Protein AF-A0A955MSG4-F1 (afdb_monomer_lite)

Foldseek 3Di:
DDDDCPDDQDPVNCCVVFVDVVDDPVRVVQVLQQVSVVVVCVVVPNDDFAFPDKAQDLVCLVVVLVSQLPPAQWKWKAWRRFDPCPLIWTWHHPVPQWTQTVVVGTGHSVRVSVSQVCSQQQVRHPDHGGTMITMGGDDDDDPVQCVVDVVDGDDDDDGDGD

pLDDT: mean 87.7, std 10.95, range [39.03, 97.5]

Radius of gyration: 18.07 Å; chains: 1; bounding box: 61×31×46 Å

Sequence (162 aa):
MSHPWKEILGLNARNRRFVYPSNDRHTIRIANDKLMARARLEQVGIPMPILLGRVITLFEIKSTLARISNWENGVVVKPNWGSGGRGILFLTSDGNGGFVGGRKGTMTSCEVDRHLRTVLSGEYSLRSGMDKVVIEDRVRSHPDILALNEDGAPDIRVLCVG

Structure (mmCIF, N/CA/C/O backbone):
data_AF-A0A955MSG4-F1
#
_entry.id   AF-A0A955MSG4-F1
#
loop_
_atom_site.group_PDB
_atom_site.id
_atom_site.type_symbol
_atom_site.label_atom_id
_atom_site.label_alt_id
_atom_site.label_comp_id
_atom_site.label_asym_id
_atom_site.label_entity_id
_atom_site.label_seq_id
_atom_site.pdbx_PDB_ins_code
_atom_site.Cartn_x
_atom_site.Cartn_y
_atom_site.Cartn_z
_atom_site.occupancy
_atom_site.B_iso_or_equiv
_atom_site.auth_seq_id
_atom_site.auth_comp_id
_atom_site.auth_asym_id
_atom_site.auth_atom_id
_atom_site.pdbx_PDB_model_num
ATOM 1 N N . MET A 1 1 ? -42.652 -1.282 10.297 1.00 39.03 1 MET A N 1
ATOM 2 C CA . MET A 1 1 ? -41.360 -1.757 10.841 1.00 39.03 1 MET A CA 1
ATOM 3 C C . MET A 1 1 ? -40.232 -1.198 9.979 1.00 39.03 1 MET A C 1
A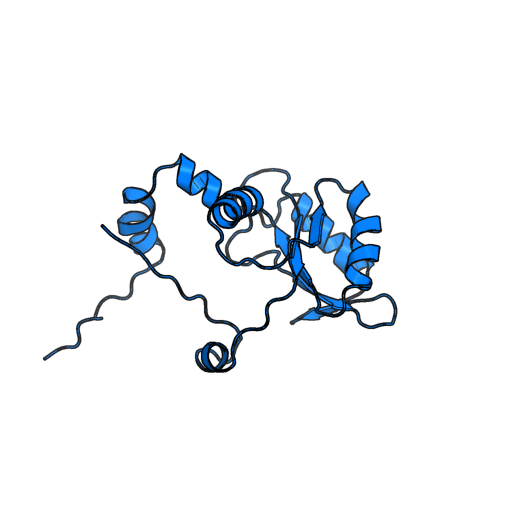TOM 5 O O . MET A 1 1 ? -40.029 -1.663 8.866 1.00 39.03 1 MET A O 1
ATOM 9 N N . SER A 1 2 ? -39.578 -0.122 10.422 1.00 43.97 2 SER A N 1
ATOM 10 C CA . SER A 1 2 ? -38.474 0.515 9.688 1.00 43.97 2 SER A CA 1
ATOM 11 C C . SER A 1 2 ? -37.183 -0.280 9.878 1.00 43.97 2 SER A C 1
ATOM 13 O O . SER A 1 2 ? -36.837 -0.599 11.010 1.00 43.97 2 SER A O 1
ATOM 15 N N . HIS A 1 3 ? -36.493 -0.605 8.786 1.00 44.25 3 HIS A N 1
ATOM 16 C CA . HIS A 1 3 ? -35.257 -1.391 8.808 1.00 44.25 3 HIS A CA 1
ATOM 17 C C . HIS A 1 3 ? -34.146 -0.690 9.632 1.00 44.25 3 HIS A C 1
ATOM 19 O O . HIS A 1 3 ? -34.113 0.543 9.659 1.00 44.25 3 HIS A O 1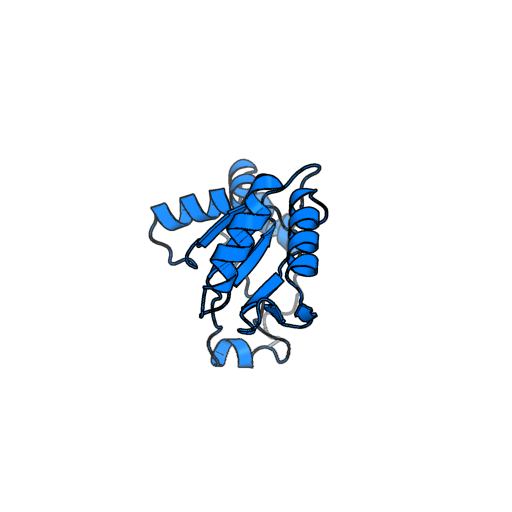
ATOM 25 N N . PRO A 1 4 ? -33.229 -1.430 10.291 1.00 48.66 4 PRO A N 1
ATOM 26 C CA . PRO A 1 4 ? -32.390 -0.904 11.375 1.00 48.66 4 PRO A CA 1
ATOM 27 C C . PRO A 1 4 ? -31.170 -0.075 10.936 1.00 48.66 4 PRO A C 1
ATOM 29 O O . PRO A 1 4 ? -30.443 0.427 11.785 1.00 48.66 4 PRO A O 1
ATOM 32 N N . TRP A 1 5 ? -30.933 0.120 9.639 1.00 46.19 5 TRP A N 1
ATOM 33 C CA . TRP A 1 5 ? -29.710 0.765 9.130 1.00 46.19 5 TRP A CA 1
ATOM 34 C C . TRP A 1 5 ? -29.932 2.218 8.693 1.00 46.19 5 TRP A C 1
ATOM 36 O O . TRP A 1 5 ? -29.461 2.647 7.644 1.00 46.19 5 TRP A O 1
ATOM 46 N N . LYS A 1 6 ? -30.684 2.987 9.486 1.00 51.66 6 LYS A N 1
ATOM 47 C CA . LYS A 1 6 ? -31.078 4.368 9.155 1.00 51.66 6 LYS A CA 1
ATOM 48 C C . LYS A 1 6 ? -29.958 5.413 9.258 1.00 51.66 6 LYS A C 1
ATOM 50 O O . LYS A 1 6 ? -30.211 6.574 8.956 1.00 51.66 6 LYS A O 1
ATOM 55 N N . GLU A 1 7 ? -28.741 5.043 9.651 1.00 68.44 7 GLU A N 1
ATOM 56 C CA . GLU A 1 7 ? -27.654 6.005 9.845 1.00 68.44 7 GLU A CA 1
ATOM 57 C C . GLU A 1 7 ? -26.443 5.676 8.968 1.00 68.44 7 GLU A C 1
ATOM 59 O O . GLU A 1 7 ? -25.751 4.677 9.161 1.00 68.44 7 GLU A O 1
ATOM 64 N N . ILE A 1 8 ? -26.163 6.554 8.001 1.00 80.88 8 ILE A N 1
ATOM 65 C CA . ILE A 1 8 ? -24.899 6.550 7.262 1.00 80.88 8 ILE A CA 1
ATOM 66 C C . ILE A 1 8 ? -23.785 6.930 8.244 1.00 80.88 8 ILE A C 1
ATOM 68 O O . ILE A 1 8 ? -23.710 8.067 8.716 1.00 80.88 8 ILE A O 1
ATOM 72 N N . LEU A 1 9 ? -22.887 5.989 8.541 1.00 84.81 9 LEU A N 1
ATOM 73 C CA . LEU A 1 9 ? -21.739 6.243 9.406 1.00 84.81 9 LEU A CA 1
ATOM 74 C C . LEU A 1 9 ? -20.598 6.908 8.620 1.00 84.81 9 LEU A C 1
ATOM 76 O O . LEU A 1 9 ? -19.798 6.247 7.960 1.00 84.81 9 LEU A O 1
ATOM 80 N N . GLY A 1 10 ? -20.486 8.233 8.726 1.00 89.00 10 GLY A N 1
ATOM 81 C CA . GLY A 1 10 ? -19.385 8.983 8.112 1.00 89.00 10 GLY A CA 1
ATOM 82 C C . GLY A 1 10 ? -18.006 8.667 8.717 1.00 89.00 10 GLY A C 1
ATOM 83 O O . GLY A 1 10 ? -17.892 8.273 9.880 1.00 89.00 10 GLY A O 1
ATOM 84 N N . LEU A 1 11 ? -16.931 8.921 7.955 1.00 89.31 11 LEU A N 1
ATOM 85 C CA . LEU A 1 11 ? -15.537 8.643 8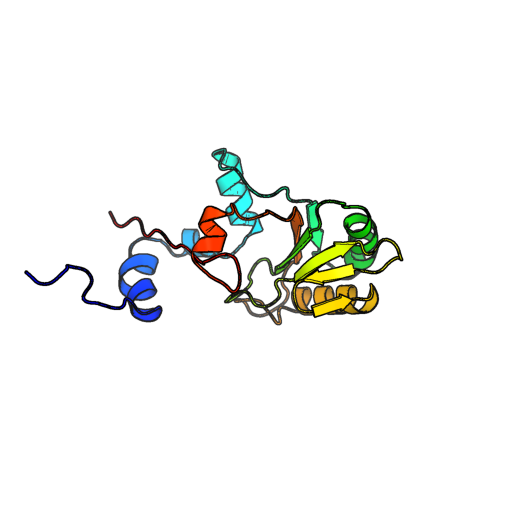.354 1.00 89.31 11 LEU A CA 1
ATOM 86 C C . LEU A 1 11 ? -15.158 9.249 9.717 1.00 89.31 11 LEU A C 1
ATOM 88 O O . LEU A 1 11 ? -14.512 8.591 10.533 1.00 89.31 11 LEU A O 1
ATOM 92 N N . ASN A 1 12 ? -15.585 10.488 9.981 1.00 90.69 12 ASN A N 1
ATOM 93 C CA . ASN A 1 12 ? -15.290 11.187 11.234 1.00 90.69 12 ASN A CA 1
ATOM 94 C C . ASN A 1 12 ? -16.001 10.550 12.428 1.00 90.69 12 ASN A C 1
ATOM 96 O O . ASN A 1 12 ? -15.374 10.320 13.462 1.00 90.69 12 ASN A O 1
ATOM 100 N N . ALA A 1 13 ? -17.294 10.247 12.281 1.00 91.25 13 ALA A N 1
ATOM 101 C CA . ALA A 1 13 ? -18.078 9.590 13.320 1.00 91.25 13 ALA A CA 1
ATOM 102 C C . ALA A 1 13 ? -17.524 8.190 13.596 1.00 91.25 13 ALA A C 1
ATOM 104 O O . ALA A 1 13 ? -17.281 7.856 14.752 1.00 91.25 13 ALA A O 1
ATOM 105 N N . ARG A 1 14 ? -17.204 7.430 12.542 1.00 91.50 14 ARG A N 1
ATOM 106 C CA . ARG A 1 14 ? -16.552 6.123 12.649 1.00 91.50 14 ARG A CA 1
ATOM 107 C C . ARG A 1 14 ? -15.270 6.189 13.476 1.00 91.50 14 ARG A C 1
ATOM 109 O O . ARG A 1 14 ? -15.102 5.439 14.434 1.00 91.50 14 ARG A O 1
ATOM 116 N N . ASN A 1 15 ? -14.358 7.086 13.099 1.00 91.25 15 ASN A N 1
ATOM 11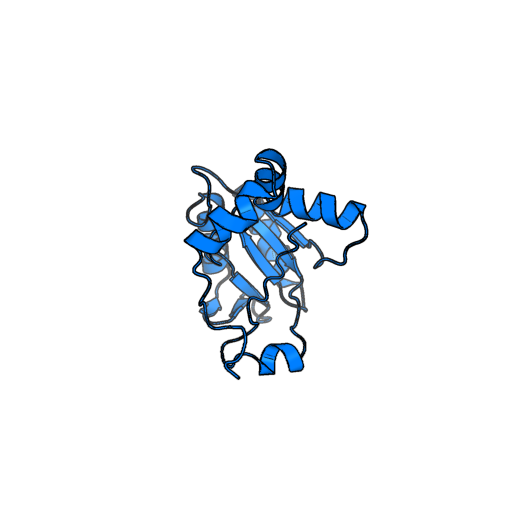7 C CA . ASN A 1 15 ? -13.053 7.167 13.740 1.00 91.25 15 ASN A CA 1
ATOM 118 C C . ASN A 1 15 ? -13.165 7.648 15.195 1.00 91.25 15 ASN A C 1
ATOM 120 O O . ASN A 1 15 ? -12.549 7.058 16.076 1.00 91.25 15 ASN A O 1
ATOM 124 N N . ARG A 1 16 ? -13.971 8.687 15.457 1.00 92.06 16 ARG A N 1
ATOM 125 C CA . ARG A 1 16 ? -14.113 9.271 16.801 1.00 92.06 16 ARG A CA 1
ATOM 126 C C . ARG A 1 16 ? -14.905 8.399 17.769 1.00 92.06 16 ARG A C 1
ATOM 128 O O . ARG A 1 16 ? -14.585 8.416 18.948 1.00 92.06 16 ARG A O 1
ATOM 135 N N . ARG A 1 17 ? -15.936 7.690 17.297 1.00 90.81 17 ARG A N 1
ATOM 136 C CA . ARG A 1 17 ? -16.837 6.910 18.162 1.00 90.81 17 ARG A CA 1
ATOM 137 C C . ARG A 1 17 ? -16.393 5.463 18.356 1.00 90.81 17 ARG A C 1
ATOM 139 O O . ARG A 1 17 ? -16.655 4.920 19.416 1.00 90.81 17 ARG A O 1
ATOM 146 N N . PHE A 1 18 ? -15.727 4.862 17.366 1.00 91.06 18 PHE A N 1
ATOM 147 C CA . PHE A 1 18 ? -15.387 3.435 17.407 1.00 91.06 18 PHE A CA 1
ATOM 148 C C . PHE A 1 18 ? -13.880 3.184 17.328 1.00 91.06 18 PHE A C 1
ATOM 150 O O . PHE A 1 18 ? -13.325 2.512 18.183 1.00 91.06 18 PHE A O 1
ATOM 157 N N . VAL A 1 19 ? -13.174 3.753 16.344 1.00 91.50 19 VAL A N 1
ATOM 158 C CA . VAL A 1 19 ? -11.754 3.398 16.133 1.00 91.50 19 VAL A CA 1
ATOM 159 C C . VAL A 1 19 ? -10.854 3.914 17.259 1.00 91.50 19 VAL A C 1
ATOM 161 O O . VAL A 1 19 ? -10.099 3.139 17.833 1.00 91.50 19 VAL A O 1
ATOM 164 N N . TYR A 1 20 ? -10.899 5.212 17.568 1.00 91.94 20 TYR A N 1
ATOM 165 C CA . TYR A 1 20 ? -9.982 5.814 18.544 1.00 91.94 20 TYR A CA 1
ATOM 166 C C . TYR A 1 20 ? -10.267 5.438 20.004 1.00 91.94 20 TYR A C 1
ATOM 168 O O . TYR A 1 20 ? -9.299 5.273 20.738 1.00 91.94 20 TYR A O 1
ATOM 176 N N . PRO A 1 21 ? -11.528 5.291 20.455 1.00 92.25 21 PRO A N 1
ATOM 177 C CA . PRO A 1 21 ? -11.794 4.862 21.828 1.00 92.25 21 PRO A CA 1
ATOM 178 C C . PRO A 1 21 ? -11.414 3.400 22.090 1.00 92.25 21 PRO A C 1
ATOM 180 O O . PRO A 1 21 ? -10.960 3.082 23.183 1.00 92.25 21 PRO A O 1
ATOM 183 N N . SER A 1 22 ? -11.564 2.522 21.092 1.00 91.81 22 SER A N 1
ATOM 184 C CA . SER A 1 22 ? -11.308 1.082 21.241 1.00 91.81 22 SER A CA 1
ATOM 185 C C . SER A 1 22 ? -9.856 0.673 20.976 1.00 91.81 22 SER A C 1
ATOM 187 O O . SER A 1 22 ? -9.524 -0.496 21.132 1.00 91.81 22 SER A O 1
ATOM 189 N N . ASN A 1 23 ? -8.985 1.595 20.550 1.00 91.94 23 ASN A N 1
ATOM 190 C CA . ASN A 1 23 ? -7.591 1.292 20.224 1.00 91.94 23 ASN A CA 1
ATOM 191 C C . ASN A 1 23 ? -6.657 2.338 20.828 1.00 91.94 23 ASN A C 1
ATOM 193 O O . ASN A 1 23 ? -6.789 3.536 20.568 1.00 91.94 23 ASN A O 1
ATOM 197 N N . ASP A 1 24 ? -5.657 1.892 21.581 1.00 93.69 24 ASP A N 1
ATOM 198 C CA . ASP A 1 24 ? -4.642 2.790 22.112 1.00 93.69 24 ASP A CA 1
ATOM 199 C C . ASP A 1 24 ? -3.748 3.368 20.991 1.00 93.69 24 ASP A C 1
ATOM 201 O O . ASP A 1 24 ? -3.630 2.842 19.876 1.00 93.69 24 ASP A O 1
ATOM 205 N N . ARG A 1 25 ? -3.075 4.486 21.294 1.00 92.19 25 ARG A N 1
ATOM 206 C CA . ARG A 1 25 ? -2.243 5.207 20.315 1.00 92.19 25 ARG A CA 1
ATOM 207 C C . ARG A 1 25 ? -1.063 4.384 19.795 1.00 92.19 25 ARG A C 1
ATOM 209 O O . ARG A 1 25 ? -0.622 4.628 18.670 1.00 92.19 25 ARG A O 1
ATOM 216 N N . HIS A 1 26 ? -0.516 3.474 20.597 1.00 93.69 26 HIS A N 1
ATOM 217 C CA . HIS A 1 26 ? 0.590 2.620 20.180 1.00 93.69 26 HIS A CA 1
ATOM 218 C C . HIS A 1 26 ? 0.109 1.582 19.160 1.00 93.69 26 HIS A C 1
ATOM 220 O O . HIS A 1 26 ? 0.718 1.459 18.097 1.00 93.69 26 HIS A O 1
ATOM 226 N N . THR A 1 27 ? -1.029 0.936 19.409 1.00 92.88 27 THR A N 1
ATOM 227 C CA . THR A 1 27 ? -1.642 -0.016 18.469 1.00 92.88 27 THR A CA 1
ATOM 228 C C . THR A 1 27 ? -2.018 0.652 17.146 1.00 92.88 27 THR A C 1
ATOM 230 O O . THR A 1 27 ? -1.693 0.134 16.077 1.00 92.88 27 THR A O 1
ATOM 233 N N . ILE A 1 28 ? -2.585 1.865 17.185 1.00 92.38 28 ILE A N 1
ATOM 234 C CA . ILE A 1 28 ? -2.857 2.657 15.969 1.00 92.38 28 ILE A CA 1
ATOM 235 C C . ILE A 1 28 ? -1.565 2.954 15.191 1.00 92.38 28 ILE A C 1
ATOM 237 O O . ILE A 1 28 ? -1.549 2.909 13.960 1.00 92.38 28 ILE A O 1
ATOM 241 N N . ARG A 1 29 ? -0.463 3.259 15.889 1.00 91.88 29 ARG A N 1
ATOM 242 C CA . ARG A 1 29 ? 0.837 3.506 15.250 1.00 91.88 29 ARG A CA 1
ATOM 243 C C . ARG A 1 29 ? 1.367 2.254 14.550 1.00 91.88 29 ARG A C 1
ATOM 245 O O . ARG A 1 29 ? 1.863 2.380 13.436 1.00 91.88 29 ARG A O 1
ATOM 252 N N . ILE A 1 30 ? 1.238 1.083 15.174 1.00 94.00 30 ILE A N 1
ATOM 253 C CA . ILE A 1 30 ? 1.598 -0.202 14.556 1.00 94.00 30 ILE A CA 1
ATOM 254 C C . ILE A 1 30 ? 0.731 -0.454 13.321 1.00 94.00 30 ILE A C 1
ATOM 256 O O . ILE A 1 30 ? 1.270 -0.775 12.270 1.00 94.00 30 ILE A O 1
ATOM 260 N N . ALA A 1 31 ? -0.588 -0.269 13.423 1.00 92.06 31 ALA A N 1
ATOM 261 C CA . ALA A 1 31 ? -1.520 -0.523 12.323 1.00 92.06 31 ALA A CA 1
ATOM 262 C C . ALA A 1 31 ? -1.263 0.369 11.092 1.00 92.06 31 ALA A C 1
ATOM 264 O O . ALA A 1 31 ? -1.460 -0.067 9.959 1.00 92.06 31 ALA A O 1
ATOM 265 N N . ASN A 1 32 ? -0.804 1.608 11.299 1.00 91.88 32 ASN A N 1
ATOM 266 C CA . ASN A 1 32 ? -0.468 2.526 10.208 1.00 91.88 32 ASN A CA 1
ATOM 267 C C . ASN A 1 32 ? 0.865 2.195 9.508 1.00 91.88 32 ASN A C 1
ATOM 269 O O . ASN A 1 32 ? 1.054 2.594 8.357 1.00 91.88 32 ASN A O 1
ATOM 273 N N . ASP A 1 33 ? 1.775 1.469 10.166 1.00 94.75 33 ASP A N 1
ATOM 274 C CA . ASP A 1 33 ? 3.015 0.974 9.565 1.00 94.75 33 ASP A CA 1
ATOM 275 C C . ASP A 1 33 ? 2.785 -0.428 8.985 1.00 94.75 33 ASP A C 1
ATOM 277 O O . ASP A 1 33 ? 2.743 -1.419 9.713 1.00 94.75 3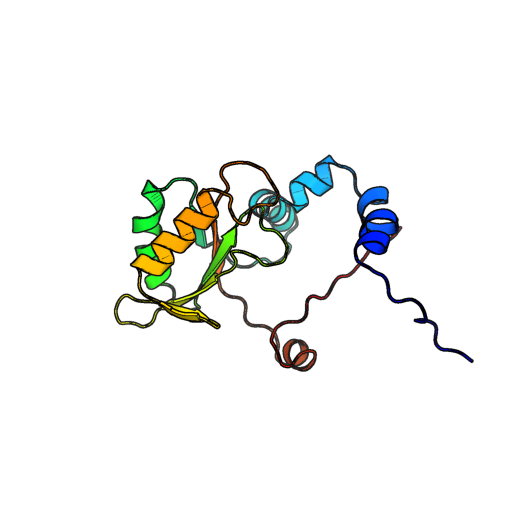3 ASP A O 1
ATOM 281 N N . LYS A 1 34 ? 2.651 -0.540 7.659 1.00 94.62 34 LYS A N 1
ATOM 282 C CA . LYS A 1 34 ? 2.335 -1.823 7.003 1.00 94.62 34 LYS A CA 1
ATOM 283 C C . LYS A 1 34 ? 3.354 -2.924 7.291 1.00 94.62 34 LYS A C 1
ATOM 285 O O . LYS A 1 34 ? 2.971 -4.090 7.342 1.00 94.62 34 LYS A O 1
ATOM 290 N N . LEU A 1 35 ? 4.631 -2.586 7.467 1.00 96.06 35 LEU A N 1
ATOM 291 C CA . LEU A 1 35 ? 5.671 -3.559 7.801 1.00 96.06 35 LEU A CA 1
ATOM 292 C C . LEU A 1 35 ? 5.552 -4.030 9.256 1.00 96.06 35 LEU A C 1
ATOM 294 O O . LEU A 1 35 ? 5.689 -5.226 9.505 1.00 96.06 35 LEU A O 1
ATOM 298 N N . MET A 1 36 ? 5.260 -3.133 10.206 1.00 96.06 36 MET A N 1
ATOM 299 C CA . MET A 1 36 ? 5.027 -3.539 11.601 1.00 96.06 36 MET A CA 1
ATOM 300 C C . MET A 1 36 ? 3.722 -4.323 11.754 1.00 96.06 36 MET A C 1
ATOM 302 O O . MET A 1 36 ? 3.711 -5.354 12.424 1.00 96.06 36 MET A O 1
ATOM 306 N N . ALA A 1 37 ? 2.641 -3.865 11.118 1.00 95.75 37 ALA A N 1
ATOM 307 C CA . ALA A 1 37 ? 1.357 -4.554 11.111 1.00 95.75 37 ALA A CA 1
ATOM 308 C C . ALA A 1 37 ? 1.499 -5.966 10.535 1.00 95.75 37 ALA A C 1
ATOM 310 O O . ALA A 1 37 ? 1.095 -6.928 11.181 1.00 95.75 37 ALA A O 1
ATOM 311 N N . ARG A 1 38 ? 2.161 -6.106 9.375 1.00 95.75 38 ARG A N 1
ATOM 312 C CA . ARG A 1 38 ? 2.496 -7.414 8.796 1.00 95.75 38 ARG A CA 1
ATOM 313 C C . ARG A 1 38 ? 3.207 -8.309 9.806 1.00 95.75 38 ARG A C 1
ATOM 315 O O . ARG A 1 38 ? 2.731 -9.408 10.046 1.00 95.75 38 ARG A O 1
ATOM 322 N N . ALA A 1 39 ? 4.299 -7.838 10.411 1.00 95.44 39 ALA A N 1
ATOM 323 C CA . ALA A 1 39 ? 5.089 -8.659 11.326 1.00 95.44 39 ALA A CA 1
ATOM 324 C C . ALA A 1 39 ? 4.252 -9.186 12.507 1.00 95.44 39 ALA A C 1
ATOM 326 O O . ALA A 1 39 ? 4.448 -10.314 12.947 1.00 95.44 39 ALA A O 1
ATOM 327 N N . ARG A 1 40 ? 3.288 -8.398 13.003 1.00 95.56 40 ARG A N 1
ATOM 328 C CA . ARG A 1 40 ? 2.353 -8.832 14.055 1.00 95.56 40 ARG A CA 1
ATOM 329 C C . ARG A 1 40 ? 1.337 -9.860 13.563 1.00 95.56 40 ARG A C 1
ATOM 331 O O . ARG A 1 40 ? 1.054 -10.807 14.284 1.00 95.56 40 ARG A O 1
ATOM 338 N N . LEU A 1 41 ? 0.794 -9.673 12.362 1.00 95.31 41 LEU A N 1
ATOM 339 C CA . LEU A 1 41 ? -0.185 -10.586 11.767 1.00 95.31 41 LEU A CA 1
ATOM 340 C C . LEU A 1 41 ? 0.453 -11.935 11.399 1.00 95.31 41 LEU A C 1
ATOM 342 O O . LEU A 1 41 ? -0.128 -12.984 11.663 1.00 95.31 41 LEU A O 1
ATOM 346 N N . GLU A 1 42 ? 1.676 -11.915 10.870 1.00 94.81 42 GLU A N 1
ATOM 347 C CA . GLU A 1 42 ? 2.444 -13.122 10.547 1.00 94.81 42 GLU A CA 1
ATOM 348 C C . GLU A 1 42 ? 2.770 -13.941 11.805 1.00 94.81 42 GLU A C 1
ATOM 350 O O . GLU A 1 42 ? 2.646 -15.163 11.784 1.00 94.81 42 GLU A O 1
ATOM 355 N N . GLN A 1 43 ? 3.102 -13.287 12.927 1.00 95.62 43 GLN A N 1
ATOM 356 C CA . GLN A 1 43 ? 3.360 -13.958 14.213 1.00 95.62 43 GLN A CA 1
ATOM 357 C C . GLN A 1 43 ? 2.175 -14.785 14.724 1.00 95.62 43 GLN A C 1
ATOM 359 O O . GLN A 1 43 ? 2.383 -15.753 15.451 1.00 95.62 43 GLN A O 1
ATOM 364 N N . VAL A 1 44 ? 0.948 -14.408 14.361 1.00 96.44 44 VAL A N 1
ATOM 365 C CA . VAL A 1 44 ? -0.278 -15.116 14.759 1.00 96.44 44 VAL A CA 1
ATOM 366 C C . VAL A 1 44 ? -0.864 -15.971 13.630 1.00 96.44 44 VAL A C 1
ATOM 368 O O . VAL A 1 44 ? -1.983 -16.459 13.749 1.00 96.44 44 VAL A O 1
ATOM 371 N N . GLY A 1 45 ? -0.121 -16.164 12.535 1.00 96.00 45 GLY A N 1
ATOM 372 C CA . GLY A 1 45 ? -0.514 -17.044 11.434 1.00 96.00 45 GLY A CA 1
ATOM 373 C C . GLY A 1 45 ? -1.634 -16.502 10.543 1.00 96.00 45 GLY A C 1
ATOM 374 O O . GLY A 1 45 ? -2.293 -17.285 9.862 1.00 96.00 45 GLY A O 1
ATOM 375 N N . ILE A 1 46 ? -1.870 -15.185 10.527 1.00 95.50 46 ILE A N 1
ATOM 376 C CA . ILE A 1 46 ? -2.857 -14.589 9.619 1.00 95.50 46 ILE A CA 1
ATOM 377 C C . ILE A 1 46 ? -2.294 -14.596 8.187 1.00 95.50 46 ILE A C 1
ATOM 379 O O . ILE A 1 46 ? -1.209 -14.049 7.966 1.00 95.50 46 ILE A O 1
ATOM 383 N N . PRO A 1 47 ? -3.012 -15.175 7.201 1.00 93.38 47 PRO A N 1
ATOM 384 C CA . PRO A 1 47 ? -2.567 -15.193 5.812 1.00 93.38 47 PRO A CA 1
ATOM 385 C C . PRO A 1 47 ? -2.399 -13.781 5.250 1.00 93.38 47 PRO A C 1
ATOM 387 O O . PRO A 1 47 ? -3.291 -12.941 5.364 1.00 93.38 47 PRO A O 1
ATOM 390 N N . MET A 1 48 ? -1.260 -13.535 4.606 1.00 92.56 48 MET A N 1
ATOM 391 C CA . MET A 1 48 ? -0.911 -12.242 4.022 1.00 92.56 48 MET A CA 1
ATOM 392 C C . MET A 1 48 ? -0.315 -12.430 2.623 1.00 92.56 48 MET A C 1
ATOM 394 O O . MET A 1 48 ? 0.275 -13.476 2.346 1.00 92.56 48 MET A O 1
ATOM 398 N N . PRO A 1 49 ? -0.410 -11.417 1.740 1.00 93.50 49 PRO A N 1
ATOM 399 C CA . PRO A 1 49 ? 0.302 -11.437 0.469 1.00 93.50 49 PRO A CA 1
ATOM 400 C C . PRO A 1 49 ? 1.809 -11.561 0.701 1.00 93.50 49 PRO A C 1
ATOM 402 O O . PRO A 1 49 ? 2.356 -10.907 1.604 1.00 93.50 49 PRO A O 1
ATOM 405 N N . ILE A 1 50 ? 2.471 -12.349 -0.151 1.00 94.25 50 ILE A N 1
ATOM 406 C CA . ILE A 1 50 ? 3.916 -12.575 -0.089 1.00 94.25 50 ILE A CA 1
ATOM 407 C C . ILE A 1 50 ? 4.625 -11.222 -0.161 1.00 94.25 50 ILE A C 1
ATOM 409 O O . ILE A 1 50 ? 4.446 -10.457 -1.113 1.00 94.25 50 ILE A O 1
ATOM 413 N N . LEU A 1 51 ? 5.437 -10.919 0.853 1.00 95.62 51 LEU A N 1
ATOM 414 C CA . LEU A 1 51 ? 6.303 -9.750 0.828 1.00 95.62 51 LEU A CA 1
ATOM 415 C C . LEU A 1 51 ? 7.478 -10.042 -0.100 1.00 95.62 51 LEU A C 1
ATOM 417 O O . LEU A 1 51 ? 8.431 -10.719 0.276 1.00 95.62 51 LEU A O 1
ATOM 421 N N . LEU A 1 52 ? 7.428 -9.494 -1.308 1.00 95.25 52 LEU A N 1
ATOM 422 C CA . LEU A 1 52 ? 8.522 -9.629 -2.257 1.00 95.25 52 LEU A CA 1
ATOM 423 C C . LEU A 1 52 ? 9.695 -8.762 -1.814 1.00 95.25 52 LEU A C 1
ATOM 425 O O . LEU A 1 52 ? 10.844 -9.147 -1.985 1.00 95.25 52 LEU A O 1
ATOM 429 N N . GLY A 1 53 ? 9.452 -7.584 -1.247 1.00 94.69 53 GLY A N 1
ATOM 430 C CA . GLY A 1 53 ? 10.511 -6.818 -0.606 1.00 94.69 53 GLY A CA 1
ATOM 431 C C . GLY A 1 53 ? 10.100 -5.407 -0.234 1.00 94.69 53 GLY A C 1
ATOM 432 O O . GLY A 1 53 ? 8.922 -5.051 -0.212 1.00 94.69 53 GLY A O 1
ATOM 433 N N . ARG A 1 54 ? 11.105 -4.592 0.064 1.00 96.31 54 ARG A N 1
ATOM 434 C CA . ARG A 1 54 ? 10.941 -3.186 0.419 1.00 96.31 54 ARG A CA 1
ATOM 435 C C . ARG A 1 54 ? 12.060 -2.359 -0.190 1.00 96.31 54 ARG A C 1
ATOM 437 O O . ARG A 1 54 ? 13.148 -2.886 -0.388 1.00 96.31 54 ARG A O 1
ATOM 444 N N . VAL A 1 55 ? 11.776 -1.086 -0.430 1.00 97.50 55 VAL A N 1
ATOM 445 C CA . VAL A 1 55 ? 12.770 -0.087 -0.835 1.00 97.50 55 VAL A CA 1
ATOM 446 C C . VAL A 1 55 ? 12.837 0.952 0.270 1.00 97.50 55 VAL A C 1
ATOM 448 O O . VAL A 1 55 ? 11.811 1.535 0.632 1.00 97.50 55 VAL A O 1
ATOM 451 N N . ILE A 1 56 ? 14.024 1.146 0.834 1.00 96.38 56 ILE A N 1
ATOM 452 C CA . ILE A 1 56 ? 14.277 2.138 1.888 1.00 96.38 56 ILE A CA 1
ATOM 453 C C . ILE A 1 56 ? 15.115 3.294 1.338 1.00 96.38 56 ILE A C 1
ATOM 455 O O . ILE A 1 56 ? 14.944 4.436 1.761 1.00 96.38 56 ILE A O 1
ATOM 459 N N . THR A 1 5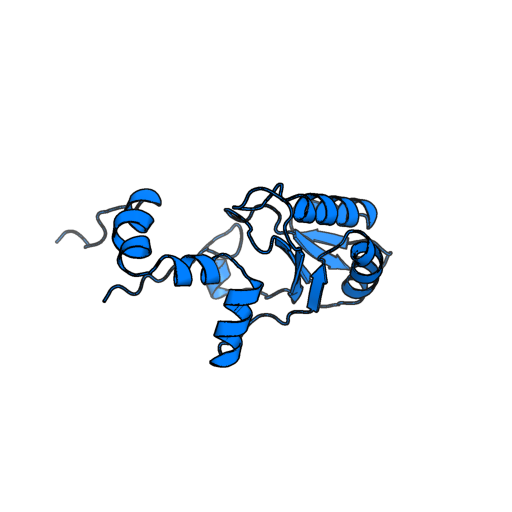7 ? 15.997 3.013 0.379 1.00 95.75 57 THR A N 1
ATOM 460 C CA . THR A 1 57 ? 16.903 4.003 -0.208 1.00 95.75 57 THR A CA 1
ATOM 461 C C . THR A 1 57 ? 16.765 4.081 -1.727 1.00 95.75 57 THR A C 1
ATOM 463 O O . THR A 1 57 ? 16.345 3.134 -2.388 1.00 95.75 57 THR A O 1
ATOM 466 N N . LEU A 1 58 ? 17.167 5.214 -2.312 1.00 95.19 58 LEU A N 1
ATOM 467 C CA . LEU A 1 58 ? 17.141 5.410 -3.767 1.00 95.19 58 LEU A CA 1
ATOM 468 C C . LEU A 1 58 ? 18.044 4.418 -4.521 1.00 95.19 58 LEU A C 1
ATOM 470 O O . LEU A 1 58 ? 17.762 4.084 -5.671 1.00 95.19 58 LEU A O 1
ATOM 474 N N . PHE A 1 59 ? 19.110 3.931 -3.881 1.00 96.12 59 PHE A N 1
ATOM 475 C CA . PHE A 1 59 ? 20.055 2.981 -4.474 1.00 96.12 59 PHE A CA 1
ATOM 476 C C . PHE A 1 59 ? 19.440 1.591 -4.695 1.00 96.12 59 PHE A C 1
ATOM 478 O O . PHE A 1 59 ? 19.832 0.881 -5.618 1.00 96.12 59 PHE A O 1
ATOM 485 N N . GLU A 1 60 ? 18.436 1.220 -3.897 1.00 96.88 60 GLU A N 1
ATOM 486 C CA . GLU A 1 60 ? 17.733 -0.065 -3.995 1.00 96.88 60 GLU A CA 1
ATOM 487 C C . GLU A 1 60 ? 16.730 -0.116 -5.161 1.00 96.88 60 GLU A C 1
ATOM 489 O O . GLU A 1 60 ? 16.267 -1.200 -5.522 1.00 96.88 60 GLU A O 1
ATOM 494 N N . ILE A 1 61 ? 16.375 1.026 -5.767 1.00 95.75 61 ILE A N 1
ATOM 495 C CA . ILE A 1 61 ? 15.326 1.083 -6.796 1.00 95.75 61 ILE A CA 1
ATOM 496 C C . ILE A 1 61 ? 15.698 0.235 -8.014 1.00 95.75 61 ILE A C 1
ATOM 498 O O . ILE A 1 61 ? 14.902 -0.591 -8.454 1.00 95.75 61 ILE A O 1
ATOM 502 N N . LYS A 1 62 ? 16.916 0.393 -8.544 1.00 93.75 62 LYS A N 1
ATOM 503 C CA . LYS A 1 62 ? 17.329 -0.285 -9.782 1.00 93.75 62 LYS A CA 1
ATOM 504 C C . LYS A 1 62 ? 17.294 -1.811 -9.645 1.00 93.75 62 LYS A C 1
ATOM 506 O O . LYS A 1 62 ? 16.741 -2.489 -10.507 1.00 93.75 62 LYS A O 1
ATOM 511 N N . SER A 1 63 ? 17.857 -2.350 -8.562 1.00 93.62 63 SER A N 1
ATOM 512 C CA . SER A 1 63 ? 17.841 -3.796 -8.297 1.00 93.62 63 SER A CA 1
ATOM 513 C C . SER A 1 63 ? 16.428 -4.303 -8.014 1.00 93.62 63 SER A C 1
ATOM 515 O O . SER A 1 63 ? 16.067 -5.405 -8.423 1.00 93.62 63 SER A O 1
ATOM 517 N N . THR A 1 64 ? 15.598 -3.482 -7.372 1.00 93.25 64 THR A N 1
ATOM 518 C CA . THR A 1 64 ? 14.193 -3.797 -7.131 1.00 93.25 64 THR A CA 1
ATOM 519 C C . THR A 1 64 ? 13.401 -3.914 -8.428 1.00 93.25 64 THR A C 1
ATOM 521 O O . THR A 1 64 ? 12.686 -4.900 -8.587 1.00 93.25 64 THR A O 1
ATOM 524 N N . LEU A 1 65 ? 13.547 -2.966 -9.361 1.00 91.81 65 LEU A N 1
ATOM 525 C CA . LEU A 1 65 ? 12.867 -2.998 -10.661 1.00 91.81 65 LEU A CA 1
ATOM 526 C C . LEU A 1 65 ? 13.212 -4.264 -11.449 1.00 91.81 65 LEU A C 1
ATOM 528 O O . LEU A 1 65 ? 12.307 -4.949 -11.917 1.00 91.81 65 LEU A O 1
ATOM 532 N N . ALA A 1 66 ? 14.500 -4.616 -11.509 1.00 90.06 66 ALA A N 1
ATOM 533 C CA . ALA A 1 66 ? 14.966 -5.833 -12.175 1.00 90.06 66 ALA A CA 1
ATOM 534 C C . ALA A 1 66 ? 14.402 -7.117 -11.543 1.00 90.06 66 ALA A C 1
ATOM 536 O O . ALA A 1 66 ? 14.195 -8.119 -12.219 1.00 90.06 66 ALA A O 1
ATOM 537 N N . ARG A 1 67 ? 14.155 -7.106 -10.230 1.00 89.81 67 ARG A N 1
ATOM 538 C CA . ARG A 1 67 ? 13.583 -8.254 -9.524 1.00 89.81 67 ARG A CA 1
ATOM 539 C C . ARG A 1 67 ? 12.083 -8.392 -9.768 1.00 89.81 67 ARG A C 1
ATOM 541 O O . ARG A 1 67 ? 11.611 -9.504 -9.971 1.00 89.81 67 ARG A O 1
ATOM 548 N N . ILE A 1 68 ? 11.335 -7.288 -9.742 1.00 90.62 68 ILE A N 1
ATOM 549 C CA . ILE A 1 68 ? 9.874 -7.324 -9.920 1.00 90.62 68 ILE A CA 1
ATOM 550 C C . ILE A 1 68 ? 9.452 -7.509 -11.381 1.00 90.62 68 ILE A C 1
ATOM 552 O O . ILE A 1 68 ? 8.357 -8.007 -11.618 1.00 90.62 68 ILE A O 1
ATOM 556 N N . SER A 1 69 ? 10.296 -7.157 -12.359 1.00 87.44 69 SER A N 1
ATOM 557 C CA . SER A 1 69 ? 10.025 -7.413 -13.784 1.00 87.44 69 SER A CA 1
ATOM 558 C C . SER A 1 69 ? 9.980 -8.904 -14.127 1.00 87.44 69 SER A C 1
ATOM 560 O O . SER A 1 69 ? 9.352 -9.285 -15.110 1.00 87.44 69 SER A O 1
ATOM 562 N N . ASN A 1 70 ? 10.617 -9.742 -13.304 1.00 86.25 70 ASN A N 1
ATOM 563 C CA . ASN A 1 70 ? 10.644 -11.197 -13.461 1.00 86.25 70 ASN A CA 1
ATOM 564 C C . ASN A 1 70 ? 9.524 -11.902 -12.674 1.00 86.25 70 ASN A C 1
ATOM 566 O O . ASN A 1 70 ? 9.494 -13.127 -12.621 1.00 86.25 70 ASN A O 1
ATOM 570 N N . TRP A 1 71 ? 8.631 -11.154 -12.016 1.00 89.50 71 TRP A N 1
ATOM 571 C CA . TRP A 1 71 ? 7.554 -11.725 -11.210 1.00 89.50 71 TRP A CA 1
ATOM 572 C C . TRP A 1 71 ? 6.256 -11.843 -12.018 1.00 89.50 71 TRP A C 1
ATOM 574 O O . TRP A 1 71 ? 5.586 -10.846 -12.295 1.00 89.50 71 TRP A O 1
ATOM 584 N N . GLU A 1 72 ? 5.889 -13.072 -12.382 1.00 85.69 72 GLU A N 1
ATOM 585 C CA . GLU A 1 72 ? 4.797 -13.362 -13.326 1.00 85.69 72 GLU A CA 1
ATOM 586 C C . GLU A 1 72 ? 3.405 -12.979 -12.807 1.00 85.69 72 GLU A C 1
ATOM 588 O O . GLU A 1 72 ? 2.577 -12.462 -13.557 1.00 85.69 72 GLU A O 1
ATOM 593 N N . ASN A 1 73 ? 3.141 -13.167 -11.510 1.00 88.88 73 ASN A N 1
ATOM 594 C CA . ASN A 1 73 ? 1.822 -12.895 -10.922 1.00 88.88 73 ASN A CA 1
ATOM 595 C C . ASN A 1 73 ? 1.464 -11.398 -10.880 1.00 88.88 73 ASN A C 1
ATOM 597 O O . ASN A 1 73 ? 0.311 -11.035 -10.618 1.00 88.88 73 ASN A O 1
ATOM 601 N N . GLY A 1 74 ? 2.436 -10.529 -11.170 1.00 92.25 74 GLY A N 1
ATOM 602 C CA . GLY A 1 74 ? 2.346 -9.095 -10.959 1.00 92.25 74 GLY A CA 1
ATOM 603 C C . GLY A 1 74 ? 2.564 -8.717 -9.496 1.00 92.25 74 GLY A C 1
ATOM 604 O O . GLY A 1 74 ? 2.483 -9.535 -8.583 1.00 92.25 74 GLY A O 1
ATOM 605 N N . VAL A 1 75 ? 2.862 -7.445 -9.270 1.00 95.06 75 VAL A N 1
ATOM 606 C CA . VAL A 1 75 ? 3.210 -6.914 -7.954 1.00 95.06 75 VAL A CA 1
ATOM 607 C C . VAL A 1 75 ? 2.365 -5.699 -7.609 1.00 95.06 75 VAL A C 1
ATOM 609 O O . VAL A 1 75 ? 1.881 -4.971 -8.480 1.00 95.06 75 VAL A O 1
ATOM 612 N N . VAL A 1 76 ? 2.220 -5.453 -6.313 1.00 94.88 76 VAL A N 1
ATOM 613 C CA . VAL A 1 76 ? 1.649 -4.222 -5.772 1.00 94.88 76 VAL A CA 1
ATOM 614 C C . VAL A 1 76 ? 2.743 -3.457 -5.054 1.00 94.88 76 VAL A C 1
ATOM 616 O O . VAL A 1 76 ? 3.337 -3.935 -4.090 1.00 94.88 76 VAL A O 1
ATOM 619 N N . VAL A 1 77 ? 2.979 -2.239 -5.518 1.00 94.88 77 VAL A N 1
ATOM 620 C CA . VAL A 1 77 ? 3.870 -1.258 -4.912 1.00 94.88 77 VAL A CA 1
ATOM 621 C C . VAL A 1 77 ? 3.019 -0.300 -4.095 1.00 94.88 77 VAL A C 1
ATOM 623 O O . VAL A 1 77 ? 2.047 0.254 -4.605 1.00 94.88 77 VAL A O 1
ATOM 626 N N . LYS A 1 78 ? 3.368 -0.073 -2.830 1.00 95.31 78 LYS A N 1
ATOM 627 C CA . LYS A 1 78 ? 2.621 0.853 -1.972 1.00 95.31 78 LYS A CA 1
ATOM 628 C C . LYS A 1 78 ? 3.504 1.554 -0.936 1.00 95.31 78 LYS A C 1
ATOM 630 O O . LYS A 1 78 ? 4.460 0.953 -0.450 1.00 95.31 78 LYS A O 1
ATOM 635 N N . PRO A 1 79 ? 3.172 2.796 -0.544 1.00 96.38 79 PRO A N 1
ATOM 636 C CA . PRO A 1 79 ? 3.785 3.460 0.608 1.00 96.38 79 PRO A CA 1
ATOM 637 C C . PRO A 1 79 ? 3.519 2.691 1.906 1.00 96.38 79 PRO A C 1
ATOM 639 O O . PRO A 1 79 ? 2.379 2.282 2.177 1.00 96.38 79 PRO A O 1
ATOM 642 N N . ASN A 1 80 ? 4.541 2.540 2.749 1.00 96.06 80 ASN A N 1
ATOM 643 C CA . ASN A 1 80 ? 4.412 1.898 4.056 1.00 96.06 80 ASN A CA 1
ATOM 644 C C . ASN A 1 80 ? 3.404 2.648 4.940 1.00 96.06 80 ASN A C 1
ATOM 646 O O . ASN A 1 80 ? 2.515 2.015 5.507 1.00 96.06 80 ASN A O 1
ATOM 650 N N . TRP A 1 81 ? 3.432 3.983 4.924 1.00 92.75 81 TRP A N 1
ATOM 651 C CA . TRP A 1 81 ? 2.530 4.865 5.679 1.00 92.75 81 TRP A CA 1
ATOM 652 C C . TRP A 1 81 ? 1.434 5.512 4.817 1.00 92.75 81 TRP A C 1
ATOM 654 O O . TRP A 1 81 ? 0.910 6.570 5.149 1.00 92.75 81 TRP A O 1
ATOM 664 N N . GLY A 1 82 ? 1.072 4.884 3.695 1.00 82.94 82 GLY A N 1
ATOM 665 C CA . GLY A 1 82 ? 0.091 5.408 2.735 1.00 82.94 82 GLY A CA 1
ATOM 666 C C . GLY A 1 82 ? -1.256 5.859 3.301 1.00 82.94 82 GLY A C 1
ATOM 667 O O . GLY A 1 82 ? -1.837 5.174 4.141 1.00 82.94 82 GLY A O 1
ATOM 668 N N . SER A 1 83 ? -1.789 6.948 2.739 1.00 78.31 83 SER A N 1
ATOM 669 C CA . SER A 1 83 ? -3.125 7.486 3.033 1.00 78.31 83 SER A CA 1
ATOM 670 C C . SER A 1 83 ? -4.106 7.282 1.877 1.00 78.31 83 SER A C 1
ATOM 672 O O . SER A 1 83 ? -3.799 7.644 0.741 1.00 78.31 83 SER A O 1
ATOM 674 N N . GLY A 1 84 ? -5.306 6.764 2.166 1.00 74.12 84 GLY A N 1
ATOM 675 C CA . GLY A 1 84 ? -6.452 6.806 1.244 1.00 74.12 84 GLY A CA 1
ATOM 676 C C . GLY A 1 84 ? -6.222 6.143 -0.118 1.00 74.12 84 GLY A C 1
ATOM 677 O O . GLY A 1 84 ? -6.726 6.630 -1.122 1.00 74.12 84 GLY A O 1
ATOM 678 N N . GLY A 1 85 ? -5.399 5.093 -0.179 1.00 80.44 85 GLY A N 1
ATOM 679 C CA . GLY A 1 85 ? -5.066 4.399 -1.430 1.00 80.44 85 GLY A CA 1
ATOM 680 C C . GLY A 1 85 ? -4.084 5.141 -2.346 1.00 80.44 85 GLY A C 1
ATOM 681 O O . GLY A 1 85 ? -3.700 4.614 -3.390 1.00 80.44 85 GLY A O 1
ATOM 682 N N . ARG A 1 86 ? -3.623 6.338 -1.963 1.00 86.69 86 ARG A N 1
ATOM 683 C CA . ARG A 1 86 ? -2.652 7.104 -2.753 1.00 86.69 86 ARG A CA 1
ATOM 684 C C . ARG A 1 86 ? -1.299 6.401 -2.781 1.00 86.69 86 ARG A C 1
ATOM 686 O O . ARG A 1 86 ? -0.878 5.783 -1.803 1.00 86.69 86 ARG A O 1
ATOM 693 N N . GLY A 1 87 ? -0.618 6.505 -3.918 1.00 89.69 87 GLY A N 1
ATOM 694 C CA . GLY A 1 87 ? 0.696 5.900 -4.124 1.00 89.69 87 GLY A CA 1
ATOM 695 C C . GLY A 1 87 ? 0.692 4.385 -4.330 1.00 89.69 87 GLY A C 1
ATOM 696 O O . GLY A 1 87 ? 1.767 3.824 -4.537 1.00 89.69 87 GLY A O 1
ATOM 697 N N . ILE A 1 88 ? -0.473 3.725 -4.296 1.00 92.19 88 ILE A N 1
ATOM 698 C CA . ILE A 1 88 ? -0.592 2.311 -4.663 1.00 92.19 88 ILE A CA 1
ATOM 699 C C . ILE A 1 88 ? -0.475 2.187 -6.182 1.00 92.19 88 ILE A C 1
ATOM 701 O O . ILE A 1 88 ? -1.163 2.882 -6.929 1.00 92.19 88 ILE A O 1
ATOM 705 N N . LEU A 1 89 ? 0.398 1.293 -6.633 1.00 92.50 89 LEU A N 1
ATOM 706 C CA . LEU A 1 89 ? 0.637 1.009 -8.038 1.00 92.50 89 LEU A CA 1
ATOM 707 C C . LEU A 1 89 ? 0.644 -0.505 -8.259 1.00 92.50 89 LEU A C 1
ATOM 709 O O . LEU A 1 89 ? 1.423 -1.229 -7.644 1.00 92.50 89 LEU A O 1
ATOM 713 N N . PHE A 1 90 ? -0.235 -0.971 -9.140 1.00 92.50 90 PHE A N 1
ATOM 714 C CA . PHE A 1 90 ? -0.262 -2.355 -9.606 1.00 92.50 90 PHE A CA 1
ATOM 715 C C . PHE A 1 90 ? 0.619 -2.460 -10.842 1.00 92.50 90 PHE A C 1
ATOM 717 O O . PHE A 1 90 ? 0.443 -1.669 -11.764 1.00 92.50 90 PHE A O 1
ATOM 724 N N . LEU A 1 91 ? 1.537 -3.421 -10.866 1.00 92.94 91 LEU A N 1
ATOM 725 C CA . LEU A 1 91 ? 2.466 -3.637 -11.971 1.00 92.94 91 LEU A CA 1
ATOM 726 C C . LEU A 1 91 ? 2.397 -5.092 -12.418 1.00 92.94 91 LEU A C 1
ATOM 728 O O . LEU A 1 91 ? 2.379 -6.000 -11.596 1.00 92.94 91 LEU A O 1
ATOM 732 N N . THR A 1 92 ? 2.370 -5.323 -13.722 1.00 91.12 92 THR A N 1
ATOM 733 C CA . THR A 1 92 ? 2.592 -6.644 -14.333 1.00 91.12 92 THR A CA 1
ATOM 734 C C . THR A 1 92 ? 3.679 -6.481 -15.385 1.00 91.12 92 THR A C 1
ATOM 736 O O . THR A 1 92 ? 3.714 -5.436 -16.022 1.00 91.12 92 THR A O 1
ATOM 739 N N . SER A 1 93 ? 4.583 -7.443 -15.549 1.00 84.00 93 SER A N 1
ATOM 740 C CA . SER A 1 93 ? 5.595 -7.364 -16.612 1.00 84.00 93 SER A CA 1
ATOM 741 C C . SER A 1 93 ? 4.925 -7.353 -17.988 1.00 84.00 93 SER A C 1
ATOM 743 O O . SER A 1 93 ? 3.954 -8.080 -18.196 1.00 84.00 93 SER A O 1
ATOM 745 N N . ASP A 1 94 ? 5.419 -6.532 -18.915 1.00 83.56 94 ASP A N 1
ATOM 746 C CA . ASP A 1 94 ? 4.959 -6.531 -20.313 1.00 83.56 94 ASP A CA 1
ATOM 747 C C . ASP A 1 94 ? 5.805 -7.435 -21.233 1.00 83.56 94 ASP A C 1
ATOM 749 O O . ASP A 1 94 ? 5.548 -7.508 -22.433 1.00 83.56 94 ASP A O 1
ATOM 753 N N . GLY A 1 95 ? 6.825 -8.106 -20.683 1.00 77.19 95 GLY A N 1
ATOM 754 C CA . GLY A 1 95 ? 7.750 -8.970 -21.423 1.00 77.19 95 GLY A CA 1
ATOM 755 C C . GLY A 1 95 ? 8.800 -8.236 -22.270 1.00 77.19 95 GLY A C 1
ATOM 756 O O . GLY A 1 95 ? 9.737 -8.871 -22.741 1.00 77.19 95 GLY A O 1
ATOM 757 N N . ASN A 1 96 ? 8.704 -6.911 -22.416 1.00 76.81 96 ASN A N 1
ATOM 758 C CA . ASN A 1 96 ? 9.580 -6.075 -23.247 1.00 76.81 96 ASN A CA 1
ATOM 759 C C . ASN A 1 96 ? 10.432 -5.095 -22.415 1.00 76.81 96 ASN A C 1
ATOM 761 O O . ASN A 1 96 ? 10.988 -4.132 -22.945 1.00 76.81 96 ASN A O 1
ATOM 765 N N . GLY A 1 97 ? 10.548 -5.329 -21.103 1.00 68.25 97 GLY A N 1
ATOM 766 C CA . GLY A 1 97 ? 11.314 -4.482 -20.179 1.00 68.25 97 GLY A CA 1
ATOM 767 C C . GLY A 1 97 ? 10.531 -3.295 -19.597 1.00 68.25 97 GLY A C 1
ATOM 768 O O . GLY A 1 97 ? 11.124 -2.426 -18.942 1.00 68.25 97 GLY A O 1
ATOM 769 N N . GLY A 1 98 ? 9.216 -3.252 -19.816 1.00 77.56 98 GLY A N 1
ATOM 770 C CA . GLY A 1 98 ? 8.279 -2.324 -19.196 1.00 77.56 98 GLY A CA 1
ATOM 771 C C . GLY A 1 98 ? 7.279 -3.027 -18.274 1.00 77.56 98 GLY A C 1
ATOM 772 O O . GLY A 1 98 ? 7.426 -4.192 -17.893 1.00 77.56 98 GLY A O 1
ATOM 773 N N . PHE A 1 99 ? 6.262 -2.275 -17.862 1.00 86.44 99 PHE A N 1
ATOM 774 C CA . PHE A 1 99 ? 5.233 -2.726 -16.938 1.00 86.44 99 PHE A CA 1
ATOM 775 C C . PHE A 1 99 ? 3.847 -2.300 -17.407 1.00 86.44 99 PHE A C 1
ATOM 777 O O . PHE A 1 99 ? 3.655 -1.196 -17.892 1.00 86.44 99 PHE A O 1
ATOM 784 N N . VAL A 1 100 ? 2.834 -3.114 -17.153 1.00 83.38 100 VAL A N 1
ATOM 785 C CA . VAL A 1 100 ? 1.430 -2.717 -17.248 1.00 83.38 100 VAL A CA 1
ATOM 786 C C . VAL A 1 100 ? 0.962 -2.232 -15.875 1.00 83.38 100 VAL A C 1
ATOM 788 O O . VAL A 1 100 ? 0.825 -3.007 -14.925 1.00 83.38 100 VAL A O 1
ATOM 791 N N . GLY A 1 101 ? 0.731 -0.926 -15.776 1.00 77.75 101 GLY A N 1
ATOM 792 C CA . GLY A 1 101 ? 0.394 -0.156 -14.583 1.00 77.75 101 GLY A CA 1
ATOM 793 C C . GLY A 1 101 ? -1.090 -0.145 -14.216 1.00 77.75 101 GLY A C 1
ATOM 794 O O . GLY A 1 101 ? -1.645 0.927 -13.976 1.00 77.75 101 GLY A O 1
ATOM 795 N N . GLY A 1 102 ? -1.776 -1.292 -14.204 1.00 76.88 102 GLY A N 1
ATOM 796 C CA . GLY A 1 102 ? -3.217 -1.361 -13.915 1.00 76.88 102 GLY A CA 1
ATOM 797 C C . GLY A 1 102 ? -4.032 -0.363 -14.756 1.00 76.88 102 GLY A C 1
ATOM 798 O O . GLY A 1 102 ? -4.025 -0.434 -15.980 1.00 76.88 102 GLY A O 1
ATOM 799 N N . ARG A 1 103 ? -4.694 0.610 -14.107 1.00 70.06 103 ARG A N 1
ATOM 800 C CA . ARG A 1 103 ? -5.473 1.676 -14.780 1.00 70.06 103 ARG A CA 1
ATOM 801 C C . ARG A 1 103 ? -4.627 2.690 -15.568 1.00 70.06 103 ARG A C 1
ATOM 803 O O . ARG A 1 103 ? -5.184 3.434 -16.364 1.00 70.06 103 ARG A O 1
ATOM 810 N N . LYS A 1 104 ? -3.311 2.755 -15.340 1.00 74.19 104 LYS A N 1
ATOM 811 C CA . LYS A 1 104 ? -2.399 3.685 -16.032 1.00 74.19 104 LYS A CA 1
ATOM 812 C C . LYS A 1 104 ? -1.943 3.182 -17.408 1.00 74.19 104 LYS A C 1
ATOM 814 O O . LYS A 1 104 ? -1.270 3.925 -18.111 1.00 74.19 104 LYS A O 1
ATOM 819 N N . GLY A 1 105 ? -2.306 1.958 -17.798 1.00 83.50 105 GLY A N 1
ATOM 820 C CA . GLY A 1 105 ? -1.857 1.364 -19.057 1.00 83.50 105 GLY A CA 1
ATOM 821 C C . GLY A 1 105 ? -0.383 0.962 -19.010 1.00 83.50 105 GLY A C 1
ATOM 822 O O . GLY A 1 105 ? 0.124 0.586 -17.956 1.00 83.50 105 GLY A O 1
ATOM 823 N N . THR A 1 106 ? 0.303 1.010 -20.149 1.00 87.69 106 THR A N 1
ATOM 824 C CA . THR A 1 106 ? 1.730 0.653 -20.227 1.00 87.69 106 THR A CA 1
ATOM 825 C C . THR A 1 106 ? 2.581 1.742 -19.577 1.00 87.69 106 THR A C 1
ATOM 827 O O . THR A 1 106 ? 2.346 2.928 -19.782 1.00 87.69 106 THR A O 1
ATOM 830 N N . MET A 1 107 ? 3.564 1.331 -18.787 1.00 90.44 107 MET A N 1
ATOM 831 C CA . MET A 1 107 ? 4.496 2.163 -18.044 1.00 90.44 107 MET A CA 1
ATOM 832 C C . MET A 1 107 ? 5.923 1.701 -18.316 1.00 90.44 107 MET A C 1
ATOM 834 O O . MET A 1 107 ? 6.263 0.524 -18.217 1.00 90.44 107 MET A O 1
ATOM 838 N N . THR A 1 108 ? 6.793 2.654 -18.597 1.00 90.44 108 THR A N 1
ATOM 839 C CA . THR A 1 108 ? 8.228 2.427 -18.729 1.00 90.44 108 THR A CA 1
ATOM 840 C C . THR A 1 108 ? 8.874 2.185 -17.364 1.00 90.44 108 THR A C 1
ATOM 842 O O . THR A 1 108 ? 8.423 2.688 -16.331 1.00 90.44 108 THR A O 1
ATOM 845 N N . SER A 1 109 ? 10.018 1.498 -17.352 1.00 89.62 109 SER A N 1
ATOM 846 C CA . SER A 1 109 ? 10.842 1.353 -16.142 1.00 89.62 109 SER A CA 1
ATOM 847 C C . SER A 1 109 ? 11.222 2.705 -15.508 1.00 89.62 109 SER A C 1
ATOM 849 O O . SER A 1 109 ? 11.328 2.805 -14.287 1.00 89.62 109 SER A O 1
ATOM 851 N N . CYS A 1 110 ? 11.370 3.768 -16.311 1.00 92.06 110 CYS A N 1
ATOM 852 C CA . CYS A 1 110 ? 11.643 5.125 -15.825 1.00 92.06 110 CYS A CA 1
ATOM 853 C C . CYS A 1 110 ? 10.449 5.732 -15.069 1.00 92.06 110 CYS A C 1
ATOM 855 O O . CYS A 1 110 ? 10.626 6.392 -14.045 1.00 92.06 110 CYS A O 1
ATOM 857 N N . GLU A 1 111 ? 9.224 5.503 -15.540 1.00 93.50 111 GLU A N 1
ATOM 858 C CA . GLU A 1 111 ? 8.021 5.975 -14.850 1.00 93.50 111 GLU A CA 1
ATOM 859 C C . GLU A 1 111 ? 7.798 5.244 -13.531 1.00 93.50 111 GLU A C 1
ATOM 861 O O . GLU A 1 111 ? 7.408 5.872 -12.544 1.00 93.50 111 GLU A O 1
ATOM 866 N N . VAL A 1 112 ? 8.094 3.942 -13.487 1.00 93.62 112 VAL A N 1
ATOM 867 C CA . VAL A 1 112 ? 8.046 3.181 -12.236 1.00 93.62 112 VAL A CA 1
ATOM 868 C C . VAL A 1 112 ? 9.135 3.656 -11.272 1.00 93.62 112 VAL A C 1
ATOM 870 O O . VAL A 1 112 ? 8.813 3.930 -10.120 1.00 93.62 112 VAL A O 1
ATOM 873 N N . ASP A 1 113 ? 10.384 3.843 -11.724 1.00 95.62 113 ASP A N 1
ATOM 874 C CA . ASP A 1 113 ? 11.460 4.443 -10.911 1.00 95.62 113 ASP A CA 1
ATOM 875 C C . ASP A 1 113 ? 11.006 5.776 -10.300 1.00 95.62 113 ASP A C 1
ATOM 877 O O . ASP A 1 113 ? 11.059 5.944 -9.080 1.00 95.62 113 ASP A O 1
ATOM 881 N N . ARG A 1 114 ? 10.463 6.687 -11.120 1.00 95.75 114 ARG A N 1
ATOM 882 C CA . ARG A 1 114 ? 9.954 7.983 -10.655 1.00 95.75 114 ARG A CA 1
ATOM 883 C C . ARG A 1 114 ? 8.873 7.820 -9.589 1.00 95.75 114 ARG A C 1
ATOM 885 O O . ARG A 1 114 ? 8.942 8.485 -8.560 1.00 95.75 114 ARG A O 1
ATOM 892 N N . HIS A 1 115 ? 7.918 6.910 -9.791 1.00 95.31 115 HIS A N 1
ATOM 893 C CA . HIS A 1 115 ? 6.870 6.629 -8.803 1.00 95.31 115 HIS A CA 1
ATOM 894 C C . HIS A 1 115 ? 7.453 6.119 -7.478 1.00 95.31 115 HIS A C 1
ATOM 896 O O . HIS A 1 115 ? 7.025 6.557 -6.411 1.00 95.31 115 HIS A O 1
ATOM 902 N N . LEU A 1 116 ? 8.460 5.239 -7.521 1.00 96.12 116 LEU A N 1
ATOM 903 C CA . LEU A 1 116 ? 9.145 4.761 -6.315 1.00 96.12 116 LEU A CA 1
ATOM 904 C C . LEU A 1 116 ? 9.849 5.899 -5.570 1.00 96.12 116 LEU A C 1
ATOM 906 O O . LEU A 1 116 ? 9.753 5.970 -4.346 1.00 96.12 116 LEU A O 1
ATOM 910 N N . ARG A 1 117 ? 10.497 6.825 -6.286 1.00 97.00 117 ARG A N 1
ATOM 911 C CA . ARG A 1 117 ? 11.104 8.026 -5.683 1.00 97.00 117 ARG A CA 1
ATOM 912 C C . ARG A 1 117 ? 10.065 8.912 -5.006 1.00 97.00 117 ARG A C 1
ATOM 914 O O . ARG A 1 117 ? 10.308 9.370 -3.894 1.00 97.00 117 ARG A O 1
ATOM 921 N N . THR A 1 118 ? 8.912 9.108 -5.642 1.00 95.31 118 THR A N 1
ATOM 922 C CA . THR A 1 118 ? 7.792 9.874 -5.079 1.00 95.31 118 THR A CA 1
ATOM 923 C C . THR A 1 118 ? 7.211 9.220 -3.822 1.00 95.31 118 THR A C 1
ATOM 925 O O . THR A 1 118 ? 6.877 9.897 -2.853 1.00 95.31 118 THR A O 1
ATOM 928 N N . VAL A 1 119 ? 7.120 7.888 -3.790 1.00 95.44 119 VAL A N 1
ATOM 929 C CA . VAL A 1 119 ? 6.741 7.171 -2.565 1.00 95.44 119 VAL A CA 1
ATOM 930 C C . VAL A 1 119 ? 7.783 7.406 -1.467 1.00 95.44 119 VAL A C 1
ATOM 932 O O . VAL A 1 119 ? 7.414 7.756 -0.349 1.00 95.44 119 VAL A O 1
ATOM 935 N N . LEU A 1 120 ? 9.075 7.252 -1.779 1.00 95.50 120 LEU A N 1
ATOM 936 C CA . LEU A 1 120 ? 10.166 7.414 -0.811 1.00 95.50 120 LEU A CA 1
ATOM 937 C C . LEU A 1 120 ? 10.260 8.833 -0.246 1.00 95.50 120 LEU A C 1
ATOM 939 O O . LEU A 1 120 ? 10.532 8.978 0.943 1.00 95.50 120 LEU A O 1
ATOM 943 N N . SER A 1 121 ? 10.001 9.867 -1.053 1.00 94.19 121 SER A N 1
ATOM 944 C CA . SER A 1 121 ? 9.985 11.262 -0.588 1.00 94.19 121 SER A CA 1
ATOM 945 C C . SER A 1 121 ? 8.863 11.552 0.416 1.00 94.19 121 SER A C 1
ATOM 947 O O . SER A 1 121 ? 8.891 12.586 1.082 1.00 94.19 121 SER A O 1
ATOM 949 N N . GLY A 1 122 ? 7.900 10.635 0.555 1.00 92.12 122 GLY A N 1
ATOM 950 C CA . GLY A 1 122 ? 6.789 10.747 1.491 1.00 92.12 122 GLY A CA 1
ATOM 951 C C . GLY A 1 122 ? 5.566 11.466 0.928 1.00 92.12 122 GLY A C 1
ATOM 952 O O . GLY A 1 122 ? 4.638 11.727 1.686 1.00 92.12 122 GLY A O 1
ATOM 953 N N . GLU A 1 123 ? 5.503 11.744 -0.380 1.00 91.88 123 GLU A N 1
ATOM 954 C CA . GLU A 1 123 ? 4.386 12.487 -0.996 1.00 91.88 123 GLU A CA 1
ATOM 955 C C . GLU A 1 123 ? 3.014 11.830 -0.738 1.00 91.88 123 GLU A C 1
ATOM 957 O O . GLU A 1 123 ? 1.996 12.504 -0.574 1.00 91.88 123 GLU A O 1
ATOM 962 N N . TYR A 1 124 ? 2.983 10.497 -0.634 1.00 89.94 124 TYR A N 1
ATOM 963 C CA . TYR A 1 124 ? 1.765 9.722 -0.369 1.00 89.94 124 TYR A CA 1
ATOM 964 C C . TYR A 1 124 ? 1.586 9.298 1.099 1.00 89.94 124 TYR A C 1
ATOM 966 O O . TYR A 1 124 ? 0.601 8.624 1.429 1.00 89.94 124 TYR A O 1
ATOM 974 N N . SER A 1 125 ? 2.521 9.670 1.973 1.00 86.38 125 SER A N 1
ATOM 975 C CA . SER A 1 125 ? 2.577 9.237 3.370 1.00 86.38 125 SER A CA 1
ATOM 976 C C . SER A 1 125 ? 1.611 10.020 4.266 1.00 86.38 125 SER A C 1
ATOM 978 O O . SER A 1 125 ? 1.307 11.188 4.035 1.00 86.38 125 SER A O 1
ATOM 980 N N . LEU A 1 126 ? 1.126 9.370 5.327 1.00 80.31 126 LEU A N 1
ATOM 981 C CA . LEU A 1 126 ? 0.410 9.996 6.445 1.00 80.31 126 LEU A CA 1
ATOM 982 C C . LEU A 1 126 ? 1.339 10.788 7.376 1.00 80.31 126 LEU A C 1
ATOM 984 O O . LEU A 1 126 ? 0.862 11.554 8.213 1.00 80.31 126 LEU A O 1
ATOM 988 N N . ARG A 1 127 ? 2.652 10.570 7.275 1.00 80.69 127 ARG A N 1
ATOM 989 C CA . ARG A 1 127 ? 3.672 11.206 8.109 1.00 80.69 127 ARG A CA 1
ATOM 990 C C . ARG A 1 127 ? 4.471 12.205 7.281 1.00 80.69 127 ARG A C 1
ATOM 992 O O . ARG A 1 127 ? 4.685 11.994 6.093 1.00 80.69 127 ARG A O 1
ATOM 999 N N . SER A 1 128 ? 4.978 13.247 7.930 1.00 74.69 128 SER A N 1
ATOM 1000 C CA . SER A 1 128 ? 6.007 14.099 7.343 1.00 74.69 128 SER A CA 1
ATOM 1001 C C . SER A 1 128 ? 7.336 13.347 7.179 1.00 74.69 128 SER A C 1
ATOM 1003 O O . SER A 1 128 ? 7.750 12.561 8.038 1.00 74.69 128 SER A O 1
ATOM 1005 N N . GLY A 1 129 ? 8.021 13.624 6.070 1.00 86.31 129 GLY A N 1
ATOM 1006 C CA . GLY A 1 129 ? 9.342 13.086 5.758 1.00 86.31 129 GLY A CA 1
ATOM 1007 C C . GLY A 1 129 ? 9.317 11.764 4.994 1.00 86.31 129 GLY A C 1
ATOM 1008 O O . GLY A 1 129 ? 8.273 11.298 4.546 1.00 86.31 129 GLY A O 1
ATOM 1009 N N . MET A 1 130 ? 10.502 11.168 4.862 1.00 91.19 130 MET A N 1
ATOM 1010 C CA . MET A 1 130 ? 10.716 9.979 4.038 1.00 91.19 130 MET A CA 1
ATOM 1011 C C . MET A 1 130 ? 9.846 8.794 4.487 1.00 91.19 130 MET A C 1
ATOM 1013 O O . MET A 1 130 ? 9.664 8.549 5.692 1.00 91.19 130 MET A O 1
ATOM 1017 N N . ASP A 1 131 ? 9.358 8.040 3.505 1.00 95.00 131 ASP A N 1
ATOM 1018 C CA . ASP A 1 131 ? 8.628 6.783 3.683 1.00 95.00 131 ASP A CA 1
ATOM 1019 C C . ASP A 1 131 ? 9.407 5.611 3.057 1.00 95.00 131 ASP A C 1
ATOM 1021 O O . ASP A 1 131 ? 10.490 5.778 2.497 1.00 95.00 131 ASP A O 1
ATOM 1025 N N . LYS A 1 132 ? 8.871 4.399 3.187 1.00 96.38 132 LYS A N 1
ATOM 1026 C CA . LYS A 1 132 ? 9.392 3.173 2.580 1.00 96.38 132 LYS A CA 1
ATOM 1027 C C . LYS A 1 132 ? 8.413 2.678 1.528 1.00 96.38 132 LYS A C 1
ATOM 1029 O O . LYS A 1 132 ? 7.197 2.766 1.708 1.00 96.38 132 LYS A O 1
ATOM 1034 N N . VAL A 1 133 ? 8.938 2.070 0.475 1.00 97.31 133 VAL A N 1
ATOM 1035 C CA . VAL A 1 133 ? 8.120 1.317 -0.476 1.00 97.31 133 VAL A CA 1
ATOM 1036 C C . VAL A 1 133 ? 7.969 -0.107 0.039 1.00 97.31 133 VAL A C 1
ATOM 1038 O O . VAL A 1 133 ? 8.959 -0.752 0.382 1.00 97.31 133 VAL A O 1
ATOM 1041 N N . VAL A 1 134 ? 6.743 -0.612 0.047 1.00 97.38 134 VAL A N 1
ATOM 1042 C CA . VAL A 1 134 ? 6.416 -2.018 0.286 1.00 97.38 134 VAL A CA 1
ATOM 1043 C C . VAL A 1 134 ? 5.998 -2.644 -1.039 1.00 97.38 134 VAL A C 1
ATOM 1045 O O . VAL A 1 134 ? 5.188 -2.063 -1.764 1.00 97.38 134 VAL A O 1
ATOM 1048 N N . ILE A 1 135 ? 6.560 -3.812 -1.352 1.00 97.00 135 ILE A N 1
ATOM 1049 C CA . ILE A 1 135 ? 6.313 -4.542 -2.596 1.00 97.00 135 ILE A CA 1
ATOM 1050 C C . ILE A 1 135 ? 5.811 -5.933 -2.254 1.00 97.00 135 ILE A C 1
ATOM 1052 O O . ILE A 1 135 ? 6.500 -6.710 -1.591 1.00 97.00 135 ILE A O 1
ATOM 1056 N N . GLU A 1 136 ? 4.617 -6.241 -2.729 1.00 96.62 136 GLU A N 1
ATOM 1057 C CA . GLU A 1 136 ? 3.911 -7.482 -2.432 1.00 96.62 136 GLU A CA 1
ATOM 1058 C C . GLU A 1 136 ? 3.452 -8.175 -3.704 1.00 96.62 136 GLU A C 1
ATOM 1060 O O . GLU A 1 136 ? 3.292 -7.535 -4.744 1.00 96.62 136 GLU A O 1
ATOM 1065 N N . ASP A 1 137 ? 3.208 -9.474 -3.592 1.00 95.31 137 ASP A N 1
ATOM 1066 C CA . ASP A 1 137 ? 2.515 -10.233 -4.622 1.00 95.31 137 ASP A CA 1
ATOM 1067 C C . ASP A 1 137 ? 1.087 -9.707 -4.836 1.00 95.31 137 ASP A C 1
ATOM 1069 O O . ASP A 1 137 ? 0.416 -9.232 -3.908 1.00 95.31 137 ASP A O 1
ATOM 1073 N N . ARG A 1 138 ? 0.617 -9.763 -6.082 1.00 92.06 138 ARG A N 1
ATOM 1074 C CA . ARG A 1 138 ? -0.709 -9.269 -6.443 1.00 92.06 138 ARG A CA 1
ATOM 1075 C C . ARG A 1 138 ? -1.777 -10.299 -6.095 1.00 92.06 138 ARG A C 1
ATOM 1077 O O . ARG A 1 138 ? -1.954 -11.301 -6.779 1.00 92.06 138 ARG A O 1
ATOM 1084 N N . VAL A 1 139 ? -2.593 -9.974 -5.097 1.00 90.00 139 VAL A N 1
ATOM 1085 C CA . VAL A 1 139 ? -3.802 -10.747 -4.789 1.00 90.00 139 VAL A CA 1
ATOM 1086 C C . VAL A 1 139 ? -4.883 -10.490 -5.836 1.00 90.00 139 VAL A C 1
ATOM 1088 O O . VAL A 1 139 ? -5.178 -9.342 -6.180 1.00 90.00 139 VAL A O 1
ATOM 1091 N N . ARG A 1 140 ? -5.500 -11.568 -6.324 1.00 85.75 140 ARG A N 1
ATOM 1092 C CA . ARG A 1 140 ? -6.692 -11.519 -7.176 1.00 85.75 140 ARG A CA 1
ATOM 1093 C C . ARG A 1 140 ? -7.930 -11.659 -6.298 1.00 85.75 140 ARG A C 1
ATOM 1095 O O . ARG A 1 140 ? -8.039 -12.612 -5.532 1.00 85.75 140 ARG A O 1
ATOM 1102 N N . SER A 1 141 ? -8.840 -10.697 -6.390 1.00 85.94 141 SER A N 1
ATOM 1103 C CA . SER A 1 141 ? -10.110 -10.752 -5.666 1.00 85.94 141 SER A CA 1
ATOM 1104 C C . SER A 1 141 ? -10.978 -11.899 -6.177 1.00 85.94 141 SER A C 1
ATOM 1106 O O . SER A 1 141 ? -10.994 -12.185 -7.374 1.00 85.94 141 SER A O 1
ATOM 1108 N N . HIS A 1 142 ? -11.715 -12.532 -5.266 1.00 88.12 142 HIS A N 1
ATOM 1109 C CA . HIS A 1 142 ? -12.708 -13.544 -5.616 1.00 88.12 142 HIS A CA 1
ATOM 1110 C C . HIS A 1 142 ? -13.819 -12.928 -6.494 1.00 88.12 142 HIS A C 1
ATOM 1112 O O . HIS A 1 142 ? -14.198 -11.781 -6.229 1.00 88.12 142 HIS A O 1
ATOM 1118 N N . PRO A 1 143 ? -14.372 -13.648 -7.491 1.00 87.31 143 PRO A N 1
ATOM 1119 C CA . PRO A 1 143 ? -15.442 -13.133 -8.352 1.00 87.31 143 PRO A CA 1
ATOM 1120 C C . PRO A 1 143 ? -16.633 -12.557 -7.578 1.00 87.31 143 PRO A C 1
ATOM 1122 O O . PRO A 1 143 ? -17.083 -11.460 -7.887 1.00 87.31 143 PRO A O 1
ATOM 1125 N N . ASP A 1 144 ? -17.064 -13.225 -6.506 1.00 89.19 144 ASP A N 1
ATOM 1126 C CA . ASP A 1 144 ? -18.181 -12.757 -5.669 1.00 89.19 144 ASP A CA 1
ATOM 1127 C C . ASP A 1 144 ? -17.909 -11.405 -4.996 1.00 89.19 144 ASP A C 1
ATOM 1129 O O . ASP A 1 144 ? -18.823 -10.620 -4.774 1.00 89.19 144 ASP A O 1
ATOM 1133 N N . ILE A 1 145 ? -16.643 -11.111 -4.683 1.00 86.19 145 ILE A N 1
ATOM 1134 C CA . ILE A 1 145 ? -16.236 -9.831 -4.091 1.00 86.19 145 ILE A CA 1
ATOM 1135 C C . ILE A 1 145 ? -16.200 -8.737 -5.161 1.00 86.19 145 ILE A C 1
ATOM 1137 O O . ILE A 1 145 ? -16.560 -7.597 -4.882 1.00 86.19 145 ILE A O 1
ATOM 1141 N N . LEU A 1 146 ? -15.797 -9.076 -6.389 1.00 84.38 146 LEU A N 1
ATOM 1142 C CA . LEU A 1 146 ? -15.848 -8.155 -7.527 1.00 84.38 146 LEU A CA 1
ATOM 1143 C C . LEU A 1 146 ? -17.289 -7.852 -7.951 1.00 84.38 146 LEU A C 1
ATOM 1145 O O . LEU A 1 146 ? -17.575 -6.731 -8.345 1.00 84.38 146 LEU A O 1
ATOM 1149 N N . ALA A 1 147 ? -18.214 -8.801 -7.803 1.00 85.94 147 ALA A N 1
ATOM 1150 C CA . ALA A 1 147 ? -19.630 -8.588 -8.103 1.00 85.94 147 ALA A CA 1
ATOM 1151 C C . ALA A 1 147 ? -20.287 -7.501 -7.227 1.00 85.94 147 ALA A C 1
ATOM 1153 O O . ALA A 1 147 ? -21.336 -6.974 -7.585 1.00 85.94 147 ALA A O 1
ATOM 1154 N N . LEU A 1 148 ? -19.674 -7.141 -6.093 1.00 85.38 148 LEU A N 1
ATOM 1155 C CA . LEU A 1 148 ? -20.159 -6.076 -5.212 1.00 85.38 148 LEU A CA 1
ATOM 1156 C C . LEU A 1 148 ? -19.838 -4.664 -5.724 1.00 85.38 148 LEU A C 1
ATOM 1158 O O . LEU A 1 148 ? -20.392 -3.699 -5.197 1.00 85.38 148 LEU A O 1
ATOM 1162 N N . ASN A 1 149 ? -18.915 -4.515 -6.679 1.00 78.38 149 ASN A N 1
ATOM 1163 C CA . ASN A 1 149 ? -18.500 -3.211 -7.185 1.00 78.38 149 ASN A CA 1
ATOM 1164 C C . ASN A 1 149 ? -17.927 -3.306 -8.609 1.00 78.38 149 ASN A C 1
ATOM 1166 O O . ASN A 1 149 ? -16.910 -3.958 -8.838 1.00 78.38 149 ASN A O 1
ATOM 1170 N N . GLU A 1 150 ? -18.531 -2.576 -9.549 1.00 69.19 150 GLU A N 1
ATOM 1171 C CA . GLU A 1 150 ? -18.133 -2.561 -10.966 1.00 69.19 150 GLU A CA 1
ATOM 1172 C C . GLU A 1 150 ? -16.710 -2.012 -11.182 1.00 69.19 150 GLU A C 1
ATOM 1174 O O . GLU A 1 150 ? -16.014 -2.414 -12.113 1.00 69.19 150 GLU A O 1
ATOM 1179 N N . ASP A 1 151 ? -16.234 -1.148 -10.278 1.00 68.88 151 ASP A N 1
ATOM 1180 C CA . ASP A 1 151 ? -14.960 -0.435 -10.414 1.00 68.88 151 ASP A CA 1
ATOM 1181 C C . ASP A 1 151 ? -13.763 -1.105 -9.705 1.00 68.88 151 ASP A C 1
ATOM 1183 O O . ASP A 1 151 ? -12.662 -0.542 -9.651 1.00 68.88 151 ASP A O 1
ATOM 1187 N N . GLY A 1 152 ? -13.928 -2.321 -9.181 1.00 68.50 152 GLY A N 1
ATOM 1188 C CA . GLY A 1 152 ? -12.856 -3.106 -8.559 1.00 68.50 152 GLY A CA 1
ATOM 1189 C C . GLY A 1 152 ? -13.165 -3.533 -7.127 1.00 68.50 152 GLY A C 1
ATOM 1190 O O . GLY A 1 152 ? -14.288 -3.412 -6.655 1.00 68.50 152 GLY A O 1
ATOM 1191 N N . ALA A 1 153 ? -12.159 -4.049 -6.415 1.00 73.19 153 ALA A N 1
ATOM 1192 C CA . ALA A 1 153 ? -12.375 -4.645 -5.098 1.00 73.19 153 ALA A CA 1
ATOM 1193 C C . ALA A 1 153 ? -13.002 -3.638 -4.101 1.00 73.19 153 ALA A C 1
ATOM 1195 O O . ALA A 1 153 ? -12.426 -2.565 -3.893 1.00 73.19 153 ALA A O 1
ATOM 1196 N N . PRO A 1 154 ? -14.150 -3.959 -3.477 1.00 81.69 154 PRO A N 1
ATOM 1197 C CA . PRO A 1 154 ? -14.764 -3.109 -2.462 1.00 81.69 154 PRO A CA 1
ATOM 1198 C C . PRO A 1 154 ? -13.881 -3.012 -1.207 1.00 81.69 154 PRO A C 1
ATOM 1200 O O . PRO A 1 154 ? -13.276 -3.996 -0.778 1.00 81.69 154 PRO A O 1
ATOM 1203 N N . ASP A 1 155 ? -13.840 -1.833 -0.577 1.00 82.12 155 ASP A N 1
ATOM 1204 C CA . ASP A 1 155 ? -13.246 -1.660 0.758 1.00 82.12 155 ASP A CA 1
ATOM 1205 C C . ASP A 1 155 ? -14.259 -2.117 1.816 1.00 82.12 155 ASP A C 1
ATOM 1207 O O . ASP A 1 155 ? -15.159 -1.371 2.208 1.00 82.12 155 ASP A O 1
ATOM 1211 N N . ILE A 1 156 ? -14.133 -3.369 2.257 1.00 85.31 156 ILE A N 1
ATOM 1212 C CA . ILE A 1 156 ? -14.964 -3.935 3.322 1.00 85.31 156 ILE A CA 1
ATOM 1213 C C . ILE A 1 156 ? -14.271 -3.698 4.664 1.00 85.31 156 ILE A C 1
ATOM 1215 O O . ILE A 1 156 ? -13.140 -4.134 4.885 1.00 85.31 156 ILE A O 1
ATOM 1219 N N . ARG A 1 157 ? -14.970 -3.039 5.597 1.00 87.00 157 ARG A N 1
ATOM 1220 C CA . ARG A 1 157 ? -14.469 -2.785 6.953 1.00 87.00 157 ARG A CA 1
ATOM 1221 C C . ARG A 1 157 ? -15.364 -3.410 8.008 1.00 87.00 157 ARG A C 1
ATOM 1223 O O . ARG A 1 157 ? -16.528 -3.045 8.125 1.00 87.00 157 ARG A O 1
ATOM 1230 N N . VAL A 1 158 ? -14.775 -4.273 8.828 1.00 89.88 158 VAL A N 1
ATOM 1231 C CA . VAL A 1 158 ? -15.415 -4.839 10.019 1.00 89.88 158 VAL A CA 1
ATOM 1232 C C . VAL A 1 158 ? -14.923 -4.070 11.243 1.00 89.88 158 VAL A C 1
ATOM 1234 O O . VAL A 1 158 ? -13.719 -3.900 11.429 1.00 89.88 158 VAL A O 1
ATOM 1237 N N . LEU A 1 159 ? -15.852 -3.561 12.054 1.00 88.25 159 LEU A N 1
ATOM 1238 C CA . LEU A 1 159 ? -15.552 -2.919 13.333 1.00 88.25 159 LEU A CA 1
ATOM 1239 C C . LEU A 1 159 ? -15.962 -3.868 14.454 1.00 88.25 159 LEU A C 1
ATOM 1241 O O . LEU A 1 159 ? -17.149 -4.102 14.662 1.00 88.25 159 LEU A O 1
ATOM 1245 N N . CYS A 1 160 ? -14.979 -4.396 15.175 1.00 87.19 160 CYS A N 1
ATOM 1246 C CA . CYS A 1 160 ? -15.222 -5.168 16.384 1.00 87.19 160 CYS A CA 1
ATOM 1247 C C . CYS A 1 160 ? -15.277 -4.192 17.559 1.00 87.19 160 CYS A C 1
ATOM 1249 O O . CYS A 1 160 ? -14.247 -3.656 17.968 1.00 87.19 160 CYS A O 1
ATOM 1251 N N . VAL A 1 161 ? -16.484 -3.920 18.046 1.00 80.06 161 VAL A N 1
ATOM 1252 C CA . VAL A 1 161 ? -16.725 -3.097 19.234 1.00 80.06 161 VAL A CA 1
ATOM 1253 C C . VAL A 1 161 ? -17.078 -4.042 20.379 1.00 80.06 161 VAL A C 1
ATOM 1255 O O . VAL A 1 161 ? -17.969 -4.876 20.227 1.00 80.06 161 VAL A O 1
ATOM 1258 N N . GLY A 1 162 ? -16.306 -3.973 21.462 1.00 65.00 162 GLY A N 1
ATOM 1259 C CA . GLY A 1 162 ? -16.537 -4.704 22.710 1.00 65.00 162 GLY A CA 1
ATOM 1260 C C . GLY A 1 162 ? -17.067 -3.775 23.783 1.00 65.00 162 GLY A C 1
ATOM 1261 O O . GLY A 1 162 ? -16.701 -2.576 23.730 1.00 65.00 162 GLY A O 1
#

Secondary structure (DSSP, 8-state):
---S------HHHHIIIIIHHHS-HHHHHHHHSHHHHHHHHHHTT-----EEEEE-STTHHHHHHHHHTT-TT-EEEEETTB-TTTT-EEEEE-SSS-EE-GGG-EE-HHHHHHHHHHHHTTTTBSSSS---EEEEE-PPPPHHHHTT-TTSS---------